Protein AF-A0A3S4CBI6-F1 (afdb_monomer_lite)

Foldseek 3Di:
DVVQCLDLVCLLCVLVVLLVVLVVVLVVLLVVCLVPPVPVSLVVSVVSLVVSLVVLVCSLPPDQDDDDPDDPVSNVNSNVSSVVSSVCSCVVCVVVSVDRPRD

Structure (mmCIF, N/CA/C/O backbone):
data_AF-A0A3S4CBI6-F1
#
_entry.id   AF-A0A3S4CBI6-F1
#
loop_
_atom_site.group_PDB
_atom_site.id
_atom_site.type_symbol
_atom_site.label_atom_id
_atom_site.label_alt_id
_atom_site.label_comp_id
_atom_site.label_asym_id
_atom_site.label_entity_id
_atom_site.label_seq_id
_atom_site.pdbx_PDB_ins_code
_atom_site.Cartn_x
_atom_site.Cartn_y
_atom_site.Cartn_z
_atom_site.occupancy
_atom_site.B_iso_or_equiv
_atom_site.auth_seq_id
_atom_site.auth_comp_id
_atom_site.auth_asym_id
_atom_site.auth_atom_id
_atom_site.pdbx_PDB_model_num
ATOM 1 N N . MET A 1 1 ? 8.560 -17.122 -6.038 1.00 59.12 1 MET A N 1
ATOM 2 C CA . MET A 1 1 ? 7.933 -15.775 -6.080 1.00 59.12 1 MET A CA 1
ATOM 3 C C . MET A 1 1 ? 8.724 -14.742 -6.883 1.00 59.12 1 MET A C 1
ATOM 5 O O . MET A 1 1 ? 8.114 -14.135 -7.752 1.00 59.12 1 MET A O 1
ATOM 9 N N . ARG A 1 2 ? 10.039 -14.542 -6.663 1.00 61.75 2 ARG A N 1
ATOM 10 C CA . ARG A 1 2 ? 10.826 -13.520 -7.399 1.00 61.75 2 ARG A CA 1
ATOM 11 C C . ARG A 1 2 ? 10.719 -13.641 -8.933 1.00 61.75 2 ARG A C 1
ATOM 13 O O . ARG A 1 2 ? 10.385 -12.654 -9.563 1.00 61.75 2 ARG A O 1
ATOM 20 N N . GLN A 1 3 ? 10.816 -14.857 -9.483 1.00 64.44 3 GLN A N 1
ATOM 21 C CA . GLN A 1 3 ? 10.669 -15.123 -10.929 1.00 64.44 3 GLN A CA 1
ATOM 22 C C . GLN A 1 3 ? 9.284 -14.790 -11.526 1.00 64.44 3 GLN A C 1
ATOM 24 O O . GLN A 1 3 ? 9.179 -14.546 -12.721 1.00 64.44 3 GLN A O 1
ATOM 29 N N . ALA A 1 4 ? 8.207 -14.780 -10.729 1.00 65.69 4 ALA A N 1
ATOM 30 C CA . ALA A 1 4 ? 6.863 -14.440 -11.220 1.00 65.69 4 ALA A CA 1
ATOM 31 C C . ALA A 1 4 ? 6.636 -12.920 -11.222 1.00 65.69 4 ALA A C 1
ATOM 33 O O . ALA A 1 4 ? 6.127 -12.360 -12.187 1.00 65.69 4 ALA A O 1
ATOM 34 N N . LEU A 1 5 ? 7.111 -12.252 -10.166 1.00 67.38 5 LEU A N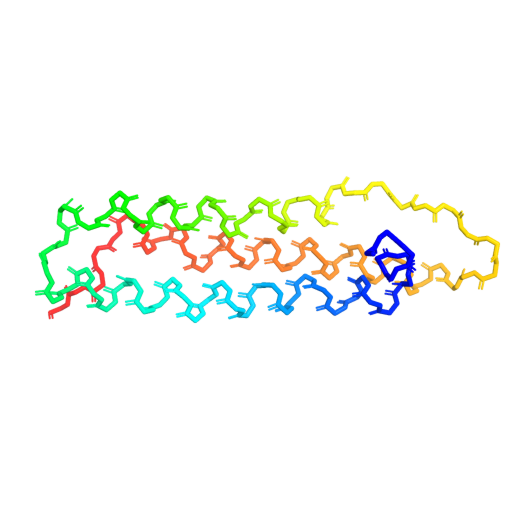 1
ATOM 35 C CA . LEU A 1 5 ? 7.163 -10.790 -9.998 1.00 67.38 5 LEU A CA 1
ATOM 36 C C . LEU A 1 5 ? 8.092 -10.082 -10.984 1.00 67.38 5 LEU A C 1
ATOM 38 O O . LEU A 1 5 ? 8.224 -8.858 -10.965 1.00 67.38 5 LEU A O 1
ATOM 42 N N . ASP A 1 6 ? 8.770 -10.872 -11.792 1.00 72.88 6 ASP A N 1
ATOM 43 C CA . ASP A 1 6 ? 9.613 -10.424 -12.857 1.00 72.88 6 ASP A CA 1
ATOM 44 C C . ASP A 1 6 ? 8.765 -10.169 -14.118 1.00 72.88 6 ASP A C 1
ATOM 46 O O . ASP A 1 6 ? 9.029 -9.209 -14.837 1.00 72.88 6 ASP A O 1
ATOM 50 N N . ASN A 1 7 ? 7.709 -10.930 -14.400 1.00 83.00 7 ASN A N 1
ATOM 51 C CA . ASN A 1 7 ? 6.907 -10.712 -15.606 1.00 83.00 7 ASN A CA 1
ATOM 52 C C . ASN A 1 7 ? 6.167 -9.346 -15.558 1.00 83.00 7 ASN A C 1
ATOM 54 O O . ASN A 1 7 ? 5.412 -9.097 -14.614 1.00 83.00 7 ASN A O 1
ATOM 58 N N . PRO A 1 8 ? 6.339 -8.456 -16.560 1.00 82.12 8 PRO A N 1
ATOM 59 C CA . PRO A 1 8 ? 5.684 -7.146 -16.584 1.00 82.12 8 PRO A CA 1
ATOM 60 C C . PRO A 1 8 ? 4.151 -7.235 -16.609 1.00 82.12 8 PRO A C 1
ATOM 62 O O . PRO A 1 8 ? 3.493 -6.364 -16.050 1.00 82.12 8 PRO A O 1
ATOM 65 N N . LEU A 1 9 ? 3.575 -8.302 -17.177 1.00 86.00 9 LEU A N 1
ATOM 66 C CA . LEU A 1 9 ? 2.130 -8.557 -17.121 1.00 86.00 9 LEU A CA 1
ATOM 67 C C . LEU A 1 9 ? 1.666 -8.840 -15.691 1.00 86.00 9 LEU A C 1
ATOM 69 O O . LEU A 1 9 ? 0.632 -8.337 -15.267 1.00 86.00 9 LEU A O 1
ATOM 73 N N . VAL A 1 10 ? 2.453 -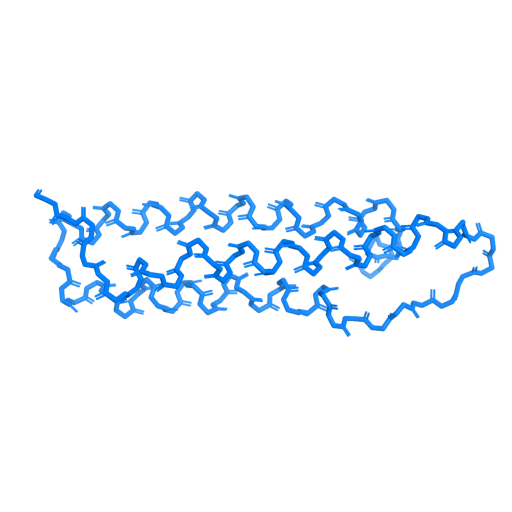9.599 -14.923 1.00 89.75 10 VAL A N 1
ATOM 74 C CA . VAL A 1 10 ? 2.156 -9.864 -13.508 1.00 89.75 10 VAL A CA 1
ATOM 75 C C . VAL A 1 10 ? 2.243 -8.567 -12.710 1.00 89.75 10 VAL A C 1
ATOM 77 O O . VAL A 1 10 ? 1.346 -8.273 -11.927 1.00 89.75 10 VAL A O 1
ATOM 80 N N . LEU A 1 11 ? 3.274 -7.750 -12.947 1.00 87.75 11 LEU A N 1
ATOM 81 C CA . LEU A 1 11 ? 3.408 -6.428 -12.327 1.00 87.75 11 LEU A CA 1
ATOM 82 C C . LEU A 1 11 ? 2.256 -5.483 -12.686 1.00 87.75 11 LEU A C 1
ATOM 84 O O . LEU A 1 11 ? 1.859 -4.690 -11.837 1.00 87.75 11 LEU A O 1
ATOM 88 N N . LEU A 1 12 ? 1.719 -5.564 -13.906 1.00 90.94 12 LEU A N 1
ATOM 89 C CA . LEU A 1 12 ? 0.603 -4.734 -14.360 1.00 90.94 12 LEU A CA 1
ATOM 90 C C . LEU A 1 12 ? -0.669 -4.982 -13.537 1.00 90.94 12 LEU A C 1
ATOM 92 O O . LEU A 1 12 ? -1.350 -4.029 -13.167 1.00 90.94 12 LEU A O 1
ATOM 96 N N . VAL A 1 13 ? -0.974 -6.246 -13.229 1.00 94.56 13 VAL A N 1
ATOM 97 C CA . VAL A 1 13 ? -2.202 -6.624 -12.503 1.00 94.56 13 VAL A CA 1
ATOM 98 C C . VAL A 1 13 ? -2.014 -6.737 -10.988 1.00 94.56 13 VAL A C 1
ATOM 100 O O . VAL A 1 13 ? -2.993 -6.666 -10.243 1.00 94.56 13 VAL A O 1
ATOM 103 N N . ALA A 1 14 ? -0.776 -6.892 -10.508 1.00 93.69 14 ALA A N 1
ATOM 104 C CA . ALA A 1 14 ? -0.477 -7.123 -9.094 1.00 93.69 14 ALA A CA 1
ATOM 105 C C . ALA A 1 14 ? -1.017 -6.012 -8.181 1.00 93.69 14 ALA A C 1
ATOM 107 O O . ALA A 1 14 ? -1.715 -6.317 -7.215 1.00 93.69 14 ALA A O 1
ATOM 108 N N . GLY A 1 15 ? -0.744 -4.741 -8.497 1.00 93.38 15 GLY A N 1
ATOM 109 C CA . GLY A 1 15 ? -1.155 -3.605 -7.667 1.00 93.38 15 GLY A CA 1
ATOM 110 C C . GLY A 1 15 ? -2.664 -3.547 -7.447 1.00 93.38 15 GLY A C 1
ATOM 111 O O . GLY A 1 15 ? -3.118 -3.511 -6.307 1.00 93.38 15 GLY A O 1
ATOM 112 N N . PHE A 1 16 ? -3.455 -3.617 -8.520 1.00 95.69 16 PHE A N 1
ATOM 113 C CA . PHE A 1 16 ? -4.916 -3.579 -8.410 1.00 95.69 16 PHE A CA 1
ATOM 114 C C . PHE A 1 16 ? -5.512 -4.840 -7.778 1.00 95.69 16 PHE A C 1
ATOM 116 O O . PHE A 1 16 ? -6.537 -4.751 -7.104 1.00 95.69 16 PHE A O 1
ATOM 123 N N . THR A 1 17 ? -4.865 -5.998 -7.922 1.00 96.56 17 THR A N 1
ATOM 124 C CA . THR A 1 17 ? -5.295 -7.230 -7.241 1.00 96.56 17 THR A CA 1
ATOM 125 C C . THR A 1 17 ? -5.117 -7.105 -5.727 1.00 96.56 17 THR A C 1
ATOM 127 O O . THR A 1 17 ? -6.048 -7.364 -4.966 1.00 96.56 17 THR A O 1
ATOM 130 N N . VAL A 1 18 ? -3.941 -6.645 -5.284 1.00 95.31 18 VAL A N 1
ATOM 131 C CA . VAL A 1 18 ? -3.656 -6.396 -3.862 1.00 95.31 18 VAL A CA 1
ATOM 132 C C . VAL A 1 18 ? -4.583 -5.315 -3.310 1.00 95.31 18 VAL A C 1
ATOM 134 O O . VAL A 1 18 ? -5.150 -5.494 -2.235 1.00 95.31 18 VAL A O 1
ATOM 137 N N . TRP A 1 19 ? -4.789 -4.229 -4.058 1.00 96.00 19 TRP A N 1
ATOM 138 C CA . TRP A 1 19 ? -5.710 -3.159 -3.677 1.00 96.00 19 TRP A CA 1
ATOM 139 C C . TRP A 1 19 ? -7.154 -3.656 -3.528 1.00 96.00 19 TRP A C 1
ATOM 141 O O . TRP A 1 19 ? -7.803 -3.333 -2.540 1.00 96.00 19 TRP A O 1
ATOM 151 N N . SER A 1 20 ? -7.643 -4.489 -4.451 1.00 96.38 20 SER A N 1
ATOM 152 C CA . SER A 1 20 ? -9.010 -5.028 -4.390 1.00 96.38 20 SER A CA 1
ATOM 153 C C . SER A 1 20 ? -9.214 -5.912 -3.160 1.00 96.38 20 SER A C 1
ATOM 155 O O . SER A 1 20 ? -10.222 -5.798 -2.465 1.00 96.38 20 SER A O 1
ATOM 157 N N . LEU A 1 21 ? -8.233 -6.763 -2.844 1.00 96.56 21 LEU A N 1
ATOM 158 C CA . LEU A 1 21 ? -8.275 -7.604 -1.648 1.00 96.56 21 LEU A CA 1
ATOM 159 C C . LEU A 1 21 ? -8.229 -6.762 -0.367 1.00 96.56 21 LEU A C 1
ATOM 161 O O . LEU A 1 21 ? -9.019 -6.984 0.550 1.00 96.56 21 LEU A O 1
ATOM 165 N N . ALA A 1 22 ? -7.348 -5.761 -0.326 1.00 94.69 22 ALA A N 1
ATOM 166 C CA . ALA A 1 22 ? -7.279 -4.809 0.774 1.00 94.69 22 ALA A CA 1
ATOM 167 C C . ALA A 1 22 ? -8.607 -4.070 0.976 1.00 94.69 22 ALA A C 1
ATOM 169 O O . ALA A 1 22 ? -9.067 -3.948 2.108 1.00 94.69 22 ALA A O 1
ATOM 170 N N . PHE A 1 23 ? -9.244 -3.628 -0.111 1.00 94.25 23 PHE A N 1
ATOM 171 C CA . PHE A 1 23 ? -10.522 -2.927 -0.069 1.00 94.25 23 PHE A CA 1
ATOM 172 C C . PHE A 1 23 ? -11.608 -3.769 0.608 1.00 94.25 23 PHE A C 1
ATOM 174 O O . PHE A 1 23 ? -12.255 -3.291 1.536 1.00 94.25 23 PHE A O 1
ATOM 181 N N . VAL A 1 24 ? -11.758 -5.037 0.213 1.00 95.50 24 VAL A N 1
ATOM 182 C CA . VAL A 1 24 ? -12.747 -5.951 0.810 1.00 95.50 24 VAL A CA 1
ATOM 183 C C . VAL A 1 24 ? -12.484 -6.163 2.304 1.00 95.50 24 VAL A C 1
ATOM 185 O O . VAL A 1 24 ? -13.411 -6.090 3.111 1.00 95.50 24 VAL A O 1
ATOM 188 N N . VAL A 1 25 ? -11.225 -6.385 2.691 1.00 93.88 25 VAL A N 1
ATOM 189 C CA . VAL A 1 25 ? -10.850 -6.616 4.096 1.00 93.88 25 VAL A CA 1
ATOM 190 C C . VAL A 1 25 ? -11.106 -5.378 4.953 1.00 93.88 25 VAL A C 1
ATOM 192 O O . VAL A 1 25 ? -11.720 -5.476 6.014 1.00 93.88 25 VAL A O 1
ATOM 195 N N . LEU A 1 26 ? -10.664 -4.206 4.501 1.00 91.69 26 LEU A N 1
ATOM 196 C CA . LEU A 1 26 ? -10.844 -2.956 5.238 1.00 91.69 26 LEU A CA 1
ATOM 197 C C . LEU A 1 26 ? -12.319 -2.559 5.334 1.00 91.69 26 LEU A C 1
ATOM 199 O O . LEU A 1 26 ? -12.752 -2.060 6.371 1.00 91.69 26 LEU A O 1
ATOM 203 N N . TYR A 1 27 ? -13.102 -2.833 4.291 1.00 90.38 27 TYR A N 1
ATOM 204 C CA . TYR A 1 27 ? -14.548 -2.640 4.313 1.00 90.38 27 TYR A CA 1
ATOM 205 C C . TYR A 1 27 ? -15.232 -3.552 5.345 1.00 90.38 27 TYR A C 1
ATOM 207 O O . TYR A 1 27 ? -16.086 -3.102 6.107 1.00 90.38 27 TYR A O 1
ATOM 215 N N . ALA A 1 28 ? -14.813 -4.815 5.453 1.00 91.69 28 ALA A N 1
ATOM 216 C CA . ALA A 1 28 ? -15.320 -5.714 6.489 1.00 91.69 28 ALA A CA 1
ATOM 217 C C . ALA A 1 28 ? -14.944 -5.239 7.908 1.00 91.69 28 ALA A C 1
ATOM 219 O O . ALA A 1 28 ? -15.791 -5.232 8.800 1.00 91.69 28 ALA A O 1
ATOM 220 N N . LEU A 1 29 ? -13.703 -4.779 8.116 1.00 89.88 29 LEU A N 1
ATOM 221 C CA . LEU A 1 29 ? -13.260 -4.199 9.394 1.00 89.88 29 LEU A CA 1
ATOM 222 C C . LEU A 1 29 ? -14.060 -2.947 9.773 1.00 89.88 29 LEU A C 1
ATOM 224 O O . LEU A 1 29 ? -14.367 -2.731 10.943 1.00 89.88 29 LEU A O 1
ATOM 228 N N . GLN A 1 30 ? -14.444 -2.136 8.790 1.00 88.12 30 GLN A N 1
ATOM 229 C CA . GLN A 1 30 ? -15.316 -0.991 9.016 1.00 88.12 30 GLN A CA 1
ATOM 230 C C . GLN A 1 30 ? -16.686 -1.411 9.558 1.00 88.12 30 GLN A C 1
ATOM 232 O O . GLN A 1 30 ? -17.135 -0.853 10.560 1.00 88.12 30 GLN A O 1
ATOM 237 N N . ALA A 1 31 ? -17.319 -2.413 8.943 1.00 88.50 31 ALA A N 1
ATOM 238 C CA . ALA A 1 31 ? -18.603 -2.936 9.404 1.00 88.50 31 ALA A CA 1
ATOM 239 C C . ALA A 1 31 ? -18.507 -3.520 10.827 1.00 88.50 31 ALA A C 1
ATOM 241 O O . ALA A 1 31 ? -19.375 -3.268 11.665 1.00 88.50 31 ALA A O 1
ATOM 242 N N . LEU A 1 32 ? -17.415 -4.229 11.136 1.00 88.75 32 LEU A N 1
ATOM 243 C CA . LEU A 1 32 ? -17.137 -4.744 12.481 1.00 88.75 32 LEU A CA 1
ATOM 244 C C . LEU A 1 32 ? -16.972 -3.613 13.507 1.00 88.75 32 LEU A C 1
ATOM 246 O O . LEU A 1 32 ? -17.492 -3.713 14.617 1.00 88.75 32 LEU A O 1
ATOM 250 N N . GLY A 1 33 ? -16.315 -2.512 13.136 1.00 87.31 33 GLY A N 1
ATOM 251 C CA . GLY A 1 33 ? -16.172 -1.340 14.001 1.00 87.31 33 GLY A CA 1
ATOM 252 C C . GLY A 1 33 ? -17.505 -0.714 14.412 1.00 87.31 33 GLY A C 1
ATOM 253 O O . GLY A 1 33 ? -17.621 -0.225 15.536 1.00 87.31 33 GLY A O 1
ATOM 254 N N . CYS A 1 34 ? -18.525 -0.775 13.553 1.00 85.19 34 CYS A N 1
ATOM 255 C CA . CYS A 1 34 ? -19.866 -0.304 13.899 1.00 85.19 34 CYS A CA 1
ATOM 256 C C . CYS A 1 34 ? -20.616 -1.275 14.824 1.00 85.19 34 CYS A C 1
ATOM 258 O O . CYS A 1 34 ? -21.348 -0.826 15.700 1.00 85.19 34 CYS A O 1
ATOM 260 N N . ALA A 1 35 ? -20.403 -2.588 14.691 1.00 87.88 35 ALA A N 1
ATOM 261 C CA . ALA A 1 35 ? -21.053 -3.590 15.539 1.00 87.88 35 ALA A CA 1
ATOM 262 C C . ALA A 1 35 ? -20.435 -3.701 16.949 1.00 87.88 35 ALA A C 1
ATOM 264 O O . ALA A 1 35 ? -21.155 -3.911 17.922 1.00 87.88 35 ALA A O 1
ATOM 265 N N . TYR A 1 36 ? -19.109 -3.564 17.067 1.00 85.75 36 TYR A N 1
ATOM 266 C CA . TYR A 1 36 ? -18.362 -3.824 18.309 1.00 85.75 36 TYR A CA 1
ATOM 267 C C . TYR A 1 36 ? -17.892 -2.565 19.053 1.00 85.75 36 TYR A C 1
ATOM 269 O O . TYR A 1 36 ? -17.262 -2.670 20.104 1.00 85.75 36 TYR A O 1
ATOM 277 N N . GLY A 1 37 ? -18.201 -1.375 18.534 1.00 84.69 37 GLY A N 1
ATOM 278 C CA . GLY A 1 37 ? -17.818 -0.098 19.130 1.00 84.69 37 GLY A CA 1
ATOM 279 C C . GLY A 1 37 ? -16.613 0.544 18.440 1.00 84.69 37 GLY A C 1
ATOM 280 O O . GLY A 1 37 ? -15.499 0.017 18.416 1.00 84.69 37 GLY A O 1
ATOM 281 N N . TRP A 1 38 ? -16.839 1.746 17.912 1.00 81.75 38 TRP A N 1
ATOM 282 C CA . TRP A 1 38 ? -15.914 2.416 16.998 1.00 81.75 38 TRP A CA 1
ATOM 283 C C . TRP A 1 38 ? -14.583 2.835 17.638 1.00 81.75 38 TRP A C 1
ATOM 285 O O . TRP A 1 38 ? -13.525 2.671 17.031 1.00 81.75 38 TRP A O 1
ATOM 295 N N . SER A 1 39 ? -14.603 3.363 18.865 1.00 81.88 39 SER A N 1
ATOM 296 C CA . SER A 1 39 ? -13.415 3.946 19.510 1.00 81.88 39 SER A CA 1
ATOM 297 C C . SER A 1 39 ? -12.293 2.928 19.731 1.00 81.88 39 SER A C 1
ATOM 299 O O . SER A 1 39 ? -11.133 3.225 19.448 1.00 81.88 39 SER A O 1
ATOM 301 N N . ALA A 1 40 ? -12.641 1.720 20.178 1.00 84.31 40 ALA A N 1
ATOM 302 C CA . ALA A 1 40 ? -11.696 0.630 20.397 1.00 84.31 40 ALA A CA 1
ATOM 303 C C . ALA A 1 40 ? -11.279 -0.066 19.089 1.00 84.31 40 ALA A C 1
ATOM 305 O O . ALA A 1 40 ? -10.166 -0.580 18.996 1.00 84.31 40 ALA A O 1
ATOM 306 N N . HIS A 1 41 ? -12.141 -0.062 18.065 1.00 87.38 41 HIS A N 1
ATOM 307 C CA . HIS A 1 41 ? -11.875 -0.737 16.790 1.00 87.38 41 HIS A CA 1
ATOM 308 C C . HIS A 1 41 ? -11.087 0.121 15.788 1.00 87.38 41 HIS A C 1
ATOM 310 O O . HIS A 1 41 ? -10.377 -0.403 14.929 1.00 87.38 41 HIS A O 1
ATOM 316 N N . ARG A 1 42 ? -11.148 1.450 15.915 1.00 85.88 42 ARG A N 1
ATOM 317 C CA . ARG A 1 42 ? -10.404 2.400 15.078 1.00 85.88 42 ARG A CA 1
ATOM 318 C C . ARG A 1 42 ? -8.908 2.072 14.909 1.00 85.88 42 ARG A C 1
ATOM 320 O O . ARG A 1 42 ? -8.456 2.087 13.764 1.00 85.88 42 ARG A O 1
ATOM 327 N N . PRO A 1 43 ? -8.120 1.749 15.958 1.00 89.94 43 PRO A N 1
ATOM 328 C CA . PRO A 1 43 ? -6.710 1.389 15.780 1.00 89.94 43 PRO A CA 1
ATOM 329 C C . PRO A 1 43 ? -6.505 0.114 14.950 1.00 89.94 43 PRO A C 1
ATOM 331 O O . PRO A 1 43 ? -5.525 0.037 14.214 1.00 89.94 43 PRO A O 1
ATOM 334 N N . VAL A 1 44 ? -7.428 -0.854 15.002 1.00 91.00 44 VAL A N 1
ATOM 335 C CA . VAL A 1 44 ? -7.369 -2.074 14.173 1.00 91.00 44 VAL A CA 1
ATOM 336 C C . VAL A 1 44 ? -7.530 -1.722 12.697 1.00 91.00 44 VAL A C 1
ATOM 338 O O . VAL A 1 44 ? -6.776 -2.212 11.859 1.00 91.00 44 VAL A O 1
ATOM 341 N N . LEU A 1 45 ? -8.458 -0.818 12.381 1.00 89.62 45 LEU A N 1
ATOM 342 C CA . LEU A 1 45 ? -8.671 -0.340 11.016 1.00 89.62 45 LEU A CA 1
ATOM 343 C C . LEU A 1 45 ? -7.450 0.438 10.499 1.00 89.62 45 LEU A C 1
ATOM 345 O O . LEU A 1 45 ? -7.008 0.205 9.375 1.00 89.62 45 LEU A O 1
ATOM 349 N N . VAL A 1 46 ? -6.849 1.295 11.332 1.00 91.12 46 VAL A N 1
ATOM 350 C CA . VAL A 1 46 ? -5.604 2.013 10.995 1.00 91.12 46 VAL A CA 1
ATOM 351 C C . VAL A 1 46 ? -4.444 1.040 10.771 1.00 91.12 46 VAL A C 1
ATOM 353 O O . VAL A 1 46 ? -3.711 1.177 9.792 1.00 91.12 46 VAL A O 1
ATOM 356 N N . ALA A 1 47 ? -4.286 0.032 11.631 1.00 92.88 47 ALA A N 1
ATOM 357 C CA . ALA A 1 47 ? -3.260 -0.992 11.468 1.00 92.88 47 ALA A CA 1
ATOM 358 C C . ALA A 1 47 ? -3.467 -1.792 10.174 1.00 92.88 47 ALA A C 1
ATOM 360 O O . ALA A 1 47 ? -2.523 -1.958 9.403 1.00 92.88 47 ALA A O 1
ATOM 361 N N . GLY A 1 48 ? -4.702 -2.219 9.892 1.00 93.00 48 GLY A N 1
ATOM 362 C CA . GLY A 1 48 ? -5.063 -2.889 8.644 1.00 93.00 48 GLY A CA 1
ATOM 363 C C . GLY A 1 48 ? -4.736 -2.034 7.423 1.00 93.00 48 GLY A C 1
ATOM 364 O O . GLY A 1 48 ? -4.128 -2.529 6.477 1.00 93.00 48 GLY A O 1
ATOM 365 N N . PHE A 1 49 ? -5.065 -0.740 7.472 1.00 92.19 49 PHE A N 1
ATOM 366 C CA . PHE A 1 49 ? -4.774 0.213 6.404 1.00 92.19 49 PHE A CA 1
ATOM 367 C C . PHE A 1 49 ? -3.268 0.345 6.155 1.00 92.19 49 PHE A C 1
ATOM 369 O O . PHE A 1 49 ? -2.819 0.279 5.010 1.00 92.19 49 PHE A O 1
ATOM 376 N N . ILE A 1 50 ? -2.460 0.493 7.207 1.00 94.06 50 ILE A N 1
ATOM 377 C CA . ILE A 1 50 ? -1.000 0.569 7.068 1.00 94.06 50 ILE A CA 1
ATOM 378 C C . ILE A 1 50 ? -0.468 -0.734 6.462 1.00 94.06 50 ILE A C 1
ATOM 380 O O . ILE A 1 50 ? 0.251 -0.700 5.462 1.00 94.06 50 ILE A O 1
ATOM 384 N N . LEU A 1 51 ? -0.869 -1.882 7.015 1.00 95.31 51 LEU A N 1
ATOM 385 C CA . LEU A 1 51 ? -0.417 -3.199 6.566 1.00 95.31 51 LEU A CA 1
ATOM 386 C C . LEU A 1 51 ? -0.780 -3.477 5.105 1.00 95.31 51 LEU A C 1
ATOM 388 O O . LEU A 1 51 ? 0.044 -4.026 4.375 1.00 95.31 51 LEU A O 1
ATOM 392 N N . SER A 1 52 ? -1.963 -3.065 4.645 1.00 93.88 52 SER A N 1
ATOM 393 C CA . SER A 1 52 ? -2.370 -3.244 3.250 1.00 93.88 52 SER A CA 1
ATOM 394 C C . SER A 1 52 ? -1.631 -2.326 2.276 1.00 93.88 52 SER A C 1
ATOM 396 O O . SER A 1 52 ? -1.444 -2.686 1.115 1.00 93.88 52 SER A O 1
ATOM 398 N N . ASN A 1 53 ? -1.190 -1.147 2.726 1.00 94.00 53 ASN A N 1
ATOM 399 C CA . ASN A 1 53 ? -0.450 -0.205 1.885 1.00 94.00 53 ASN A CA 1
ATOM 400 C C . ASN A 1 53 ? 1.039 -0.554 1.762 1.00 94.00 53 ASN A C 1
ATOM 402 O O . ASN A 1 53 ? 1.648 -0.195 0.759 1.00 94.00 53 ASN A O 1
ATOM 406 N N . LEU A 1 54 ? 1.629 -1.291 2.709 1.00 95.25 54 LEU A N 1
ATOM 407 C CA . LEU A 1 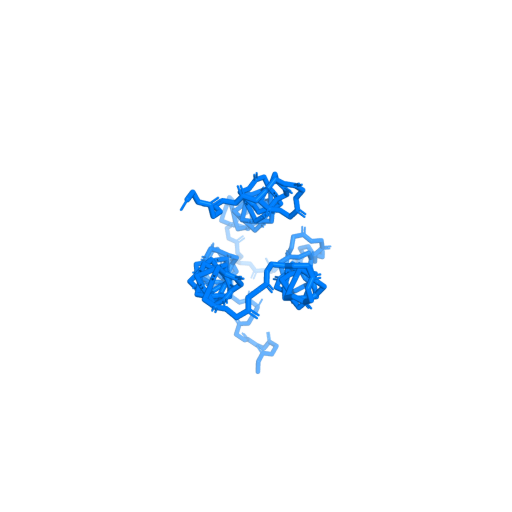54 ? 3.025 -1.744 2.622 1.00 95.25 54 LEU A CA 1
ATOM 408 C C . LEU A 1 54 ? 3.360 -2.506 1.320 1.00 95.25 54 LEU A C 1
ATOM 410 O O . LEU A 1 54 ? 4.311 -2.108 0.640 1.00 95.25 54 LEU A O 1
ATOM 414 N N . PRO A 1 55 ? 2.617 -3.558 0.913 1.00 94.06 55 PRO A N 1
ATOM 415 C CA . PRO A 1 55 ? 2.902 -4.257 -0.340 1.00 94.06 55 PRO A CA 1
ATOM 416 C C . PRO A 1 55 ? 2.663 -3.375 -1.574 1.00 94.06 55 PRO A C 1
ATOM 418 O O . PRO A 1 55 ? 3.405 -3.486 -2.549 1.00 94.06 55 PRO A O 1
ATOM 421 N N . LEU A 1 56 ? 1.680 -2.467 -1.534 1.00 93.44 56 LEU A N 1
ATOM 422 C CA . LEU A 1 56 ? 1.415 -1.514 -2.620 1.00 93.44 56 LEU A CA 1
ATOM 423 C C . LEU A 1 56 ? 2.541 -0.485 -2.760 1.00 93.44 56 LEU A C 1
ATOM 425 O O . LEU A 1 56 ? 2.990 -0.217 -3.871 1.00 93.44 56 LEU A O 1
ATOM 429 N N . ALA A 1 57 ? 3.043 0.045 -1.645 1.00 94.56 57 ALA A N 1
ATOM 430 C CA . ALA A 1 57 ? 4.189 0.945 -1.618 1.00 94.56 57 ALA A CA 1
ATOM 431 C C . ALA A 1 57 ? 5.430 0.245 -2.170 1.00 94.56 57 ALA A C 1
ATOM 433 O O . ALA A 1 57 ? 6.119 0.788 -3.033 1.00 94.56 57 ALA A O 1
ATOM 434 N N . TRP A 1 58 ? 5.669 -0.999 -1.754 1.00 93.75 58 TRP A N 1
ATOM 435 C CA . TRP A 1 58 ? 6.759 -1.796 -2.301 1.00 93.75 58 TRP A CA 1
ATOM 436 C C . TRP A 1 58 ? 6.638 -1.968 -3.823 1.00 93.75 58 TRP A C 1
ATOM 438 O O . TRP A 1 58 ? 7.615 -1.737 -4.532 1.00 93.75 58 TRP A O 1
ATOM 448 N N . LEU A 1 59 ? 5.450 -2.291 -4.346 1.00 91.12 59 LEU A N 1
ATOM 449 C CA . LEU A 1 59 ? 5.210 -2.404 -5.791 1.00 91.12 59 LEU A CA 1
ATOM 450 C C . LEU A 1 59 ? 5.375 -1.067 -6.536 1.00 91.12 59 LEU A C 1
ATOM 452 O O . LEU A 1 59 ? 5.912 -1.050 -7.641 1.00 91.12 59 LEU A O 1
ATOM 456 N N . ALA A 1 60 ? 4.942 0.047 -5.945 1.00 92.00 60 ALA A N 1
ATOM 457 C CA . ALA A 1 60 ? 4.979 1.374 -6.560 1.00 92.00 60 ALA A CA 1
ATOM 458 C C . ALA A 1 60 ? 6.387 2.000 -6.609 1.00 92.00 60 ALA A C 1
ATOM 460 O O . ALA A 1 60 ? 6.686 2.773 -7.527 1.00 92.00 60 ALA A O 1
ATOM 461 N N . PHE A 1 61 ? 7.240 1.681 -5.628 1.00 91.81 61 PHE A N 1
ATOM 462 C CA . PHE A 1 61 ? 8.606 2.205 -5.505 1.00 91.81 61 PHE A CA 1
ATOM 463 C C . PHE A 1 61 ? 9.691 1.223 -5.954 1.00 91.81 61 PHE A C 1
ATOM 465 O O . PHE A 1 61 ? 10.870 1.582 -5.972 1.00 91.81 61 PHE A O 1
ATOM 472 N N . ARG A 1 62 ? 9.329 -0.005 -6.345 1.00 85.19 62 ARG A N 1
ATOM 473 C CA . ARG A 1 62 ? 10.297 -0.974 -6.862 1.00 85.19 62 ARG A CA 1
ATOM 474 C C . ARG A 1 62 ? 10.972 -0.412 -8.124 1.00 85.19 62 ARG A C 1
ATOM 476 O O . ARG A 1 62 ? 10.271 -0.031 -9.065 1.00 85.19 62 ARG A O 1
ATOM 483 N N . PRO A 1 63 ? 12.315 -0.383 -8.188 1.00 79.50 63 PRO A N 1
ATOM 484 C CA . PRO A 1 63 ? 13.010 0.077 -9.380 1.00 79.50 63 PRO A CA 1
ATOM 485 C C . PRO A 1 63 ? 12.690 -0.853 -10.563 1.00 79.50 63 PRO A C 1
ATOM 487 O O . PRO A 1 63 ? 12.709 -2.081 -10.396 1.00 79.50 63 PRO A O 1
ATOM 490 N N . PRO A 1 64 ? 12.400 -0.300 -11.756 1.00 75.12 64 PRO A N 1
ATOM 491 C CA . PRO A 1 64 ? 12.211 -1.111 -12.945 1.00 75.12 64 PRO A CA 1
ATOM 492 C C . PRO A 1 64 ? 13.507 -1.862 -13.238 1.00 75.12 64 PRO A C 1
ATOM 494 O O . PRO A 1 64 ? 14.578 -1.266 -13.329 1.00 75.12 64 PRO A O 1
ATOM 497 N N . GLN A 1 65 ? 13.415 -3.183 -13.365 1.00 75.25 65 GLN A N 1
ATOM 498 C CA . GLN A 1 65 ? 14.561 -3.989 -13.762 1.00 75.25 65 GLN A CA 1
ATOM 499 C C . GLN A 1 65 ? 14.683 -3.947 -15.290 1.00 75.25 65 GLN A C 1
ATOM 501 O O . GLN A 1 65 ? 13.722 -4.326 -15.971 1.00 75.25 65 GLN A O 1
ATOM 506 N N . PRO A 1 66 ? 15.817 -3.485 -15.844 1.00 66.06 66 PRO A N 1
ATOM 507 C CA . PRO A 1 66 ? 16.019 -3.492 -17.282 1.00 66.06 66 PRO A CA 1
ATOM 508 C C . PRO A 1 66 ? 16.012 -4.937 -17.775 1.00 66.06 66 PRO A C 1
ATOM 510 O O . PRO A 1 66 ? 16.755 -5.782 -17.273 1.00 66.06 66 PRO A O 1
ATOM 513 N N . ARG A 1 67 ? 15.143 -5.230 -18.742 1.00 69.44 67 ARG A N 1
ATOM 514 C CA . ARG A 1 67 ? 15.066 -6.543 -19.375 1.00 69.44 67 ARG A CA 1
ATOM 515 C C . ARG A 1 67 ? 15.319 -6.445 -20.857 1.00 69.44 67 ARG A C 1
ATOM 517 O O . ARG A 1 67 ? 14.643 -5.708 -21.567 1.00 69.44 67 ARG A O 1
ATOM 524 N N . VAL A 1 68 ? 16.259 -7.268 -21.301 1.00 62.41 68 VAL A N 1
ATOM 525 C CA . VAL A 1 68 ? 16.464 -7.570 -22.712 1.00 62.41 68 VAL A CA 1
ATOM 526 C C . VAL A 1 68 ? 15.172 -8.234 -23.213 1.00 62.41 68 VAL A C 1
ATOM 528 O O . VAL A 1 68 ? 14.719 -9.210 -22.618 1.00 62.41 68 VAL A O 1
ATOM 531 N N . ASN A 1 69 ? 14.556 -7.670 -24.257 1.00 71.56 69 ASN A N 1
ATOM 532 C CA . ASN A 1 69 ? 13.319 -8.141 -24.909 1.00 71.56 69 ASN A CA 1
ATOM 533 C C . ASN A 1 69 ? 11.979 -7.853 -24.195 1.00 71.56 69 ASN A C 1
ATOM 535 O O . ASN A 1 69 ? 11.010 -8.575 -24.414 1.00 71.56 69 ASN A O 1
ATOM 539 N N . THR A 1 70 ? 11.878 -6.824 -23.347 1.00 74.12 70 THR A N 1
ATOM 540 C CA . THR A 1 70 ? 10.574 -6.371 -22.814 1.00 74.12 70 THR A CA 1
ATOM 541 C C . THR A 1 70 ? 10.147 -5.048 -23.435 1.00 74.12 70 THR A C 1
ATOM 543 O O . THR A 1 70 ? 10.946 -4.118 -23.519 1.00 74.12 70 THR A O 1
ATOM 546 N N . ASP A 1 71 ? 8.873 -4.958 -23.816 1.00 84.44 71 ASP A N 1
ATOM 547 C CA . ASP A 1 71 ? 8.285 -3.744 -24.375 1.00 84.44 71 ASP A CA 1
ATOM 548 C C . ASP A 1 71 ? 8.327 -2.589 -23.347 1.00 84.44 71 ASP A C 1
ATOM 550 O O . ASP A 1 71 ? 7.762 -2.714 -22.247 1.00 84.44 71 ASP A O 1
ATOM 554 N N . PRO A 1 72 ? 8.980 -1.452 -23.653 1.00 84.81 72 PRO A N 1
ATOM 555 C CA . PRO A 1 72 ? 9.143 -0.351 -22.701 1.00 84.81 72 PRO A CA 1
ATOM 556 C C . PRO A 1 72 ? 7.808 0.309 -22.326 1.00 84.81 72 PRO A C 1
ATOM 558 O O . PRO A 1 72 ? 7.658 0.838 -21.220 1.00 84.81 72 PRO A O 1
ATOM 561 N N . SER A 1 73 ? 6.819 0.256 -23.222 1.00 88.81 73 SER A N 1
ATOM 562 C CA . SER A 1 73 ? 5.455 0.739 -22.988 1.00 88.81 73 SER A CA 1
ATOM 563 C C . SER A 1 73 ? 4.762 -0.051 -21.874 1.00 88.81 73 SER A C 1
ATOM 565 O O . SER A 1 73 ? 4.218 0.546 -20.944 1.00 88.81 73 SER A O 1
ATOM 567 N N . LEU A 1 74 ? 4.857 -1.383 -21.909 1.00 88.38 74 LEU A N 1
ATOM 568 C CA . LEU A 1 74 ? 4.261 -2.279 -20.920 1.00 88.38 74 LEU A CA 1
ATOM 569 C C . LEU A 1 74 ? 4.909 -2.107 -19.544 1.00 88.38 74 LEU A C 1
ATOM 571 O O . LEU A 1 74 ? 4.214 -2.053 -18.529 1.00 88.38 74 LEU A O 1
ATOM 575 N N . GLN A 1 75 ? 6.235 -1.958 -19.497 1.00 87.56 75 GLN A N 1
ATOM 576 C CA . GLN A 1 75 ? 6.945 -1.714 -18.242 1.00 87.56 75 GLN A CA 1
ATOM 577 C C . GLN A 1 75 ? 6.535 -0.376 -17.606 1.00 87.56 75 GLN A C 1
ATOM 579 O O . GLN A 1 75 ? 6.318 -0.300 -16.393 1.00 87.56 75 GLN A O 1
ATOM 584 N N . ARG A 1 76 ? 6.374 0.674 -18.420 1.00 89.31 76 ARG A N 1
ATOM 585 C CA . ARG A 1 76 ? 5.894 1.983 -17.961 1.00 89.31 76 ARG A CA 1
ATOM 586 C C . ARG A 1 76 ? 4.434 1.919 -17.503 1.00 89.31 76 ARG A C 1
ATOM 588 O O . ARG A 1 76 ? 4.119 2.488 -16.460 1.00 89.31 76 ARG A O 1
ATOM 595 N N . ALA A 1 77 ? 3.573 1.205 -18.227 1.00 92.06 77 ALA A N 1
ATOM 596 C CA . ALA A 1 77 ? 2.177 0.992 -17.846 1.00 92.06 77 ALA A CA 1
ATOM 597 C C . ALA A 1 77 ? 2.064 0.274 -16.493 1.00 92.06 77 ALA A C 1
ATOM 599 O O . ALA A 1 77 ? 1.342 0.740 -15.616 1.00 92.06 77 ALA A O 1
ATOM 600 N N . ALA A 1 78 ? 2.840 -0.792 -16.278 1.00 91.38 78 ALA A N 1
ATOM 601 C CA . ALA A 1 78 ? 2.854 -1.522 -15.012 1.00 91.38 78 ALA A CA 1
ATOM 602 C C . ALA A 1 78 ? 3.294 -0.644 -13.829 1.00 91.38 78 ALA A C 1
ATOM 604 O O . ALA A 1 78 ? 2.701 -0.696 -12.751 1.00 91.38 78 ALA A O 1
ATOM 605 N N . LEU A 1 79 ? 4.304 0.205 -14.019 1.00 91.12 79 LEU A N 1
ATOM 606 C CA . LEU A 1 79 ? 4.766 1.126 -12.979 1.00 91.12 79 LEU A CA 1
ATOM 607 C C . LEU A 1 79 ? 3.690 2.156 -12.600 1.00 91.12 79 LEU A C 1
ATOM 609 O O . LEU A 1 79 ? 3.431 2.372 -11.415 1.00 91.12 79 LEU A O 1
ATOM 613 N N . TRP A 1 80 ? 3.028 2.762 -13.588 1.00 94.62 80 TRP A N 1
ATOM 614 C CA . TRP A 1 80 ? 1.947 3.714 -13.327 1.00 94.62 80 TRP A CA 1
ATOM 615 C C . TRP A 1 80 ? 0.697 3.049 -12.751 1.00 94.62 80 TRP A C 1
ATOM 617 O O . TRP A 1 80 ? 0.080 3.631 -11.864 1.00 94.62 80 TRP A O 1
ATOM 627 N N . ALA A 1 81 ? 0.372 1.822 -13.161 1.00 94.75 81 ALA A N 1
ATOM 628 C CA . ALA A 1 81 ? -0.727 1.051 -12.585 1.00 94.75 81 ALA A CA 1
ATOM 629 C C . ALA A 1 81 ? -0.510 0.774 -11.089 1.00 94.75 81 ALA A C 1
ATOM 631 O O . ALA A 1 81 ? -1.412 0.997 -10.286 1.00 94.75 81 ALA A O 1
ATOM 632 N N . ASN A 1 82 ? 0.700 0.374 -10.681 1.00 94.69 82 ASN A N 1
ATOM 633 C CA . ASN A 1 82 ? 1.012 0.148 -9.265 1.00 94.69 82 ASN A CA 1
ATOM 634 C C . ASN A 1 82 ? 0.971 1.443 -8.437 1.00 94.69 82 ASN A C 1
ATOM 636 O O . ASN A 1 82 ? 0.476 1.443 -7.310 1.00 94.69 82 ASN A O 1
ATOM 640 N N . ARG A 1 83 ? 1.432 2.568 -9.0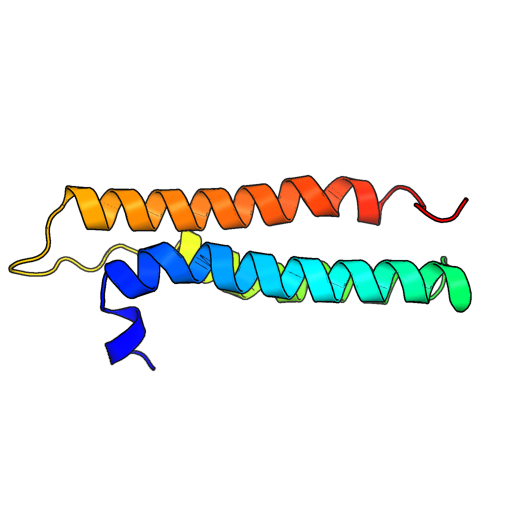00 1.00 95.56 83 ARG A N 1
ATOM 641 C CA . ARG A 1 83 ? 1.313 3.889 -8.356 1.00 95.56 83 ARG A CA 1
ATOM 642 C C . ARG A 1 83 ? -0.138 4.339 -8.225 1.00 95.56 83 ARG A C 1
ATOM 644 O O . ARG A 1 83 ? -0.505 4.868 -7.181 1.00 95.56 83 ARG A O 1
ATOM 651 N N . ALA A 1 84 ? -0.950 4.107 -9.254 1.00 96.38 84 ALA A N 1
ATOM 652 C CA . ALA A 1 84 ? -2.378 4.386 -9.218 1.00 96.38 84 ALA A CA 1
ATOM 653 C C . ALA A 1 84 ? -3.073 3.542 -8.142 1.00 96.38 84 ALA A C 1
ATOM 655 O O . ALA A 1 84 ? -3.805 4.099 -7.337 1.00 96.38 84 ALA A O 1
ATOM 656 N N . ALA A 1 85 ? -2.772 2.243 -8.047 1.00 95.12 85 ALA A N 1
ATOM 657 C CA . ALA A 1 85 ? -3.326 1.369 -7.011 1.00 95.12 85 ALA A CA 1
ATOM 658 C C . ALA A 1 85 ? -2.976 1.841 -5.585 1.00 95.12 85 ALA A C 1
ATOM 660 O O . ALA A 1 85 ? -3.844 1.865 -4.712 1.00 95.12 85 ALA A O 1
ATOM 661 N N . LEU A 1 86 ? -1.732 2.277 -5.348 1.00 95.38 86 LEU A N 1
ATOM 662 C CA . LEU A 1 86 ? -1.339 2.883 -4.072 1.00 95.38 86 LEU A CA 1
ATOM 663 C C . LEU A 1 86 ? -2.103 4.188 -3.804 1.00 95.38 86 LEU A C 1
ATOM 665 O O . LEU A 1 86 ? -2.648 4.368 -2.717 1.00 95.38 86 LEU A O 1
ATOM 669 N N . ALA A 1 87 ? -2.172 5.084 -4.793 1.00 95.81 87 ALA A N 1
ATOM 670 C CA . ALA A 1 87 ? -2.894 6.346 -4.669 1.00 95.81 87 ALA A CA 1
ATOM 671 C C . ALA A 1 87 ? -4.381 6.115 -4.365 1.00 95.81 87 ALA A C 1
ATOM 673 O O . ALA A 1 87 ? -4.924 6.746 -3.463 1.00 95.81 87 ALA A O 1
ATOM 674 N N . SER A 1 88 ? -5.024 5.164 -5.044 1.00 94.00 88 SER A N 1
ATOM 675 C CA . SER A 1 88 ? -6.398 4.744 -4.763 1.00 94.00 88 SER A CA 1
ATOM 676 C C . SER A 1 88 ? -6.543 4.184 -3.350 1.00 94.00 88 SER A C 1
ATOM 678 O O . SER A 1 88 ? -7.496 4.531 -2.660 1.00 94.00 88 SER A O 1
ATOM 680 N N . GLY A 1 89 ? -5.608 3.347 -2.890 1.00 91.81 89 GLY A N 1
ATOM 681 C CA . GLY A 1 89 ? -5.607 2.807 -1.526 1.00 91.81 89 GLY A CA 1
ATOM 682 C C . GLY A 1 89 ? -5.598 3.909 -0.471 1.00 91.81 89 GLY A C 1
ATOM 683 O O . GLY A 1 89 ? -6.422 3.897 0.441 1.00 91.81 89 GLY A O 1
ATOM 684 N N . ILE A 1 90 ? -4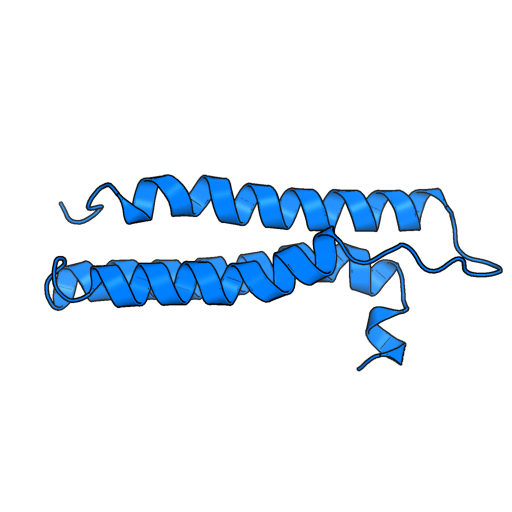.723 4.900 -0.649 1.00 93.44 90 ILE A N 1
ATOM 685 C CA . ILE A 1 90 ? -4.629 6.068 0.228 1.00 93.44 90 ILE A CA 1
ATOM 686 C C . ILE A 1 90 ? -5.916 6.894 0.153 1.00 93.44 90 ILE A C 1
ATOM 688 O O . ILE A 1 90 ? -6.545 7.127 1.177 1.00 93.44 90 ILE A O 1
ATOM 692 N N . LEU A 1 91 ? -6.342 7.312 -1.038 1.00 91.69 91 LEU A N 1
ATOM 693 C CA . LEU A 1 91 ? -7.462 8.244 -1.198 1.00 91.69 91 LEU A CA 1
ATOM 694 C C . LEU A 1 91 ? -8.802 7.675 -0.717 1.00 91.69 91 LEU A C 1
ATOM 696 O O . LEU A 1 91 ? -9.607 8.420 -0.168 1.00 91.69 91 LEU A O 1
ATOM 700 N N . VAL A 1 92 ? -9.039 6.373 -0.893 1.00 88.56 92 VAL A N 1
ATOM 701 C CA . VAL A 1 92 ? -10.309 5.738 -0.510 1.00 88.56 92 VAL A CA 1
ATOM 702 C C . VAL A 1 92 ? -10.424 5.564 1.004 1.00 88.56 92 VAL A C 1
ATOM 704 O O . VAL A 1 92 ? -11.483 5.836 1.564 1.00 88.56 92 VAL A O 1
ATOM 707 N N . PHE A 1 93 ? -9.353 5.140 1.683 1.00 80.75 93 PHE A N 1
ATOM 708 C CA . PHE A 1 93 ? -9.420 4.806 3.111 1.00 80.75 93 PHE A CA 1
ATOM 709 C C . PHE A 1 93 ? -8.893 5.891 4.052 1.00 80.75 93 PHE A C 1
ATOM 711 O O . PHE A 1 93 ? -9.194 5.841 5.245 1.00 80.75 93 PHE A O 1
ATOM 718 N N . LEU A 1 94 ? -8.180 6.907 3.556 1.00 82.06 94 LEU A N 1
ATOM 719 C CA . LEU A 1 94 ? -7.726 8.017 4.396 1.00 82.06 94 LEU A CA 1
ATOM 720 C C . LEU A 1 94 ? -8.904 8.724 5.098 1.00 82.06 94 LEU A C 1
ATOM 722 O O . LEU A 1 94 ? -8.879 8.769 6.326 1.00 82.06 94 LEU A O 1
ATOM 726 N N . PRO A 1 95 ? -9.973 9.189 4.415 1.00 79.19 95 PRO A N 1
ATOM 727 C CA . PRO A 1 95 ? -11.077 9.899 5.081 1.00 79.19 95 PRO A CA 1
ATOM 728 C C . PRO A 1 95 ? -11.793 9.017 6.112 1.00 79.19 95 PRO A C 1
ATOM 730 O O . PRO A 1 95 ? -12.177 9.455 7.196 1.00 79.19 95 PRO A O 1
ATOM 733 N N . VAL A 1 96 ? -11.898 7.737 5.770 1.00 74.38 96 VAL A N 1
ATOM 734 C CA . VAL A 1 96 ? -12.593 6.681 6.501 1.00 74.38 96 VAL A CA 1
ATOM 735 C C . VAL A 1 96 ? -11.920 6.349 7.843 1.00 74.38 96 VAL A C 1
ATOM 737 O O . VAL A 1 96 ? -12.570 5.872 8.771 1.00 74.38 96 VAL A O 1
ATOM 740 N N . THR A 1 97 ? -10.623 6.644 7.991 1.00 71.56 97 THR A N 1
ATOM 741 C CA . THR A 1 97 ? -9.906 6.511 9.274 1.00 71.56 97 THR A CA 1
ATOM 742 C C . THR A 1 97 ? -10.137 7.682 10.240 1.00 71.56 97 THR A C 1
ATOM 744 O O . THR A 1 97 ? -9.847 7.561 11.439 1.00 71.56 97 THR A O 1
ATOM 747 N N . PHE A 1 98 ? -10.665 8.812 9.756 1.00 69.69 98 PHE A N 1
ATOM 748 C CA . PHE A 1 98 ? -10.900 10.024 10.554 1.00 69.69 98 PHE A CA 1
ATOM 749 C C . PHE A 1 98 ? -12.375 10.291 10.845 1.00 69.69 98 PHE A C 1
ATOM 751 O O . PHE A 1 98 ? -12.683 10.784 11.929 1.00 69.69 98 PHE A O 1
ATOM 758 N N . VAL A 1 99 ? -13.271 9.930 9.928 1.00 73.25 99 VAL A N 1
ATOM 759 C CA . VAL A 1 99 ? -14.721 10.114 10.065 1.00 73.25 99 VAL A CA 1
ATOM 760 C C . VAL A 1 99 ? -15.378 8.762 10.345 1.00 73.25 99 VAL A C 1
ATOM 762 O O . VAL A 1 99 ? -15.065 7.777 9.678 1.00 73.25 99 VAL A O 1
ATOM 765 N N . SER A 1 100 ? -16.279 8.686 11.330 1.00 65.94 100 SER A N 1
ATOM 766 C CA . SER A 1 100 ? -17.063 7.466 11.544 1.00 65.94 100 SER A CA 1
ATOM 767 C C . SER A 1 100 ? -18.092 7.311 10.429 1.00 65.94 100 SER A C 1
ATOM 769 O O . SER A 1 100 ? -18.943 8.177 10.251 1.00 65.94 100 SER A O 1
ATOM 771 N N . ALA A 1 101 ? -18.040 6.191 9.710 1.00 66.62 101 ALA A N 1
ATOM 772 C CA . ALA A 1 101 ? -19.069 5.815 8.738 1.00 66.62 101 ALA A CA 1
ATOM 773 C C . ALA A 1 101 ? -20.293 5.138 9.390 1.00 66.62 101 ALA A C 1
ATOM 775 O O . ALA A 1 101 ? -21.228 4.759 8.693 1.00 66.62 101 ALA A O 1
ATOM 776 N N . CYS A 1 102 ? -20.275 4.957 10.714 1.00 72.25 102 CYS A N 1
ATOM 777 C CA . CYS A 1 102 ? -21.405 4.417 11.458 1.00 72.25 102 CYS A CA 1
ATOM 778 C C . CYS A 1 102 ? -22.468 5.514 11.602 1.00 72.25 102 CYS A C 1
ATOM 780 O O . CYS A 1 102 ? -22.199 6.536 12.238 1.00 72.25 102 CYS A O 1
ATOM 782 N N . ILE A 1 103 ? -23.625 5.301 10.972 1.00 64.50 103 ILE A N 1
ATOM 783 C CA . ILE A 1 103 ? -24.839 6.122 11.088 1.00 64.50 103 ILE A CA 1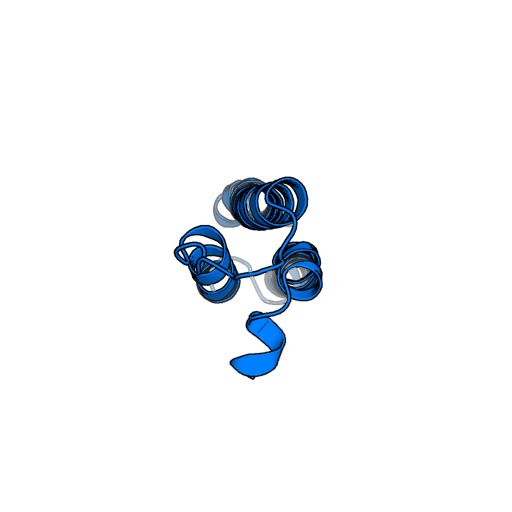
ATOM 784 C C . ILE A 1 103 ? -25.790 5.413 12.046 1.00 64.50 103 ILE A C 1
ATOM 786 O O . ILE A 1 103 ? -25.894 4.170 11.923 1.00 64.50 103 ILE A O 1
#

Secondary structure (DSSP, 8-state):
-TTTTTSHHHHHHHHHHHHHHHHHHHHHHHHHHHHH-HHHHHHHHHHHHHHHHHHHHHHHHSPPPP-TT--HHHHHHHHHHHHHHHHHHHHHHTGGGTS----

Organism: NCBI:txid2490941

Radius of gyration: 16.33 Å; chains: 1; bounding box: 41×26×45 Å

Sequence (103 aa):
MRQALDNPLVLLVAGFTVWSLAFVVLYALQALGCAYGWSAHRPVLVAGFILSNLPLAWLAFRPPQPRVNTDPSLQRAALWANRAALASGILVFLPVTFVSACI

pLDDT: mean 86.11, std 9.91, range [59.12, 96.56]